Protein AF-A0A2Z6MHS2-F1 (afdb_monomer_lite)

Organism: Trifolium subterraneum (NCBI:txid3900)

InterPro domains:
  IPR026762 Spindle and kinetochore-associated protein 2 [PTHR32017] (7-111)
  IPR042091 Ska2, N-terminal [PF16740] (6-110)

Sequence (114 aa):
MGNEYHEATDGLVKLFRKADHDLDVVHHRLQTEFQQFYPDNANPMKLVSRIKKVQEEISILKGQCHELLAAKQDLIDKAQTVLVENRNLVQRMQSSVGIPFTGEDDDAFTNFNQ

Secondary structure (DSSP, 8-state):
--HHHHHHHHHHHHHHHHHHHHHHHHHHHHHHHHHHHS-TTT-HHHHHHHHHHHHHHHHHHHHHHHHHHHHHHHHHHHHHHHHHHHHHHHHHHHHHTT--------HHHHTT--

Structure (mmCIF, N/CA/C/O backbone):
data_AF-A0A2Z6MHS2-F1
#
_entry.id   AF-A0A2Z6MHS2-F1
#
loop_
_atom_site.group_PDB
_atom_site.id
_atom_site.type_symbol
_atom_site.label_atom_id
_atom_site.label_alt_id
_atom_site.label_comp_id
_atom_site.label_asym_id
_atom_site.label_entity_id
_atom_site.label_seq_id
_atom_site.pdbx_PDB_ins_code
_atom_site.Cartn_x
_atom_site.Cartn_y
_atom_site.Cartn_z
_atom_site.occupancy
_atom_site.B_iso_or_equiv
_atom_site.auth_seq_id
_atom_site.auth_comp_id
_atom_site.auth_asym_id
_atom_site.auth_atom_id
_atom_site.pdbx_PDB_model_num
ATOM 1 N N . MET A 1 1 ? 25.811 -9.321 -68.583 1.00 47.94 1 MET A N 1
ATOM 2 C CA . MET A 1 1 ? 25.109 -8.423 -67.639 1.00 47.94 1 MET A CA 1
ATOM 3 C C . MET A 1 1 ? 24.672 -9.147 -66.352 1.00 47.94 1 MET A C 1
ATOM 5 O O . MET A 1 1 ? 23.601 -8.867 -65.843 1.00 47.94 1 MET A O 1
ATOM 9 N N . GLY A 1 2 ? 25.461 -10.091 -65.814 1.00 56.69 2 GLY A N 1
ATOM 10 C CA . GLY A 1 2 ? 25.121 -10.809 -64.567 1.00 56.69 2 GLY A CA 1
ATOM 11 C C . GLY A 1 2 ? 25.985 -10.428 -63.358 1.00 56.69 2 GLY A C 1
ATOM 12 O O . GLY A 1 2 ? 25.640 -10.774 -62.239 1.00 56.69 2 GLY A O 1
ATOM 13 N N . ASN A 1 3 ? 27.093 -9.712 -63.580 1.00 59.38 3 ASN A N 1
ATOM 14 C CA . ASN A 1 3 ? 28.090 -9.417 -62.546 1.00 59.38 3 ASN A CA 1
ATOM 15 C C . ASN A 1 3 ? 27.772 -8.120 -61.772 1.00 59.38 3 ASN A C 1
ATOM 17 O O . ASN A 1 3 ? 27.904 -8.078 -60.557 1.00 59.38 3 ASN A O 1
ATOM 21 N N . GLU A 1 4 ? 27.268 -7.088 -62.460 1.00 59.38 4 GLU A N 1
ATOM 22 C CA . GLU A 1 4 ? 26.935 -5.777 -61.866 1.00 59.38 4 GLU A CA 1
ATOM 23 C C . GLU A 1 4 ? 25.736 -5.839 -60.905 1.00 59.38 4 GLU A C 1
ATOM 25 O O . GLU A 1 4 ? 25.709 -5.149 -59.888 1.00 59.38 4 GLU A O 1
ATOM 30 N N . TYR A 1 5 ? 24.751 -6.700 -61.190 1.00 61.78 5 TYR A N 1
ATOM 31 C CA . TYR A 1 5 ? 23.608 -6.908 -60.295 1.00 61.78 5 TYR A CA 1
ATOM 32 C C . TYR A 1 5 ? 24.029 -7.545 -58.969 1.00 61.78 5 TYR A C 1
ATOM 34 O O . TYR A 1 5 ? 23.485 -7.177 -57.931 1.00 61.78 5 TYR A O 1
ATOM 42 N N . HIS A 1 6 ? 25.015 -8.449 -58.998 1.00 71.81 6 HIS A N 1
ATOM 43 C CA . HIS A 1 6 ? 25.536 -9.097 -57.797 1.00 71.81 6 HIS A CA 1
ATOM 44 C C . HIS A 1 6 ? 26.320 -8.103 -56.930 1.00 71.81 6 HIS A C 1
ATOM 46 O O . HIS A 1 6 ? 26.120 -8.038 -55.721 1.00 71.81 6 HIS A O 1
ATOM 52 N N . GLU A 1 7 ? 27.125 -7.243 -57.559 1.00 79.75 7 GLU A N 1
ATOM 53 C CA . GLU A 1 7 ? 27.885 -6.189 -56.880 1.00 79.75 7 GLU A CA 1
ATOM 54 C C . GLU A 1 7 ? 26.975 -5.147 -56.204 1.00 79.75 7 GLU A C 1
ATOM 56 O O . GLU A 1 7 ? 27.213 -4.758 -55.058 1.00 79.75 7 GLU A O 1
ATOM 61 N N . ALA A 1 8 ? 25.883 -4.740 -56.863 1.00 79.88 8 ALA A N 1
ATOM 62 C CA . ALA A 1 8 ? 24.894 -3.837 -56.275 1.00 79.88 8 ALA A CA 1
ATOM 63 C C . ALA A 1 8 ? 24.165 -4.470 -55.073 1.00 79.88 8 ALA A C 1
ATOM 65 O O . ALA A 1 8 ? 23.956 -3.807 -54.052 1.00 79.88 8 ALA A O 1
ATOM 66 N N . THR A 1 9 ? 23.812 -5.758 -55.155 1.00 85.12 9 THR A N 1
ATOM 67 C CA . THR A 1 9 ? 23.209 -6.484 -54.027 1.00 85.12 9 THR A CA 1
ATOM 68 C C . THR A 1 9 ? 24.197 -6.710 -52.884 1.00 85.12 9 THR A C 1
ATOM 70 O O . THR A 1 9 ? 23.829 -6.542 -51.722 1.00 85.12 9 THR A O 1
ATOM 73 N N . ASP A 1 10 ? 25.464 -6.995 -53.186 1.00 88.31 10 ASP A N 1
ATOM 74 C CA . ASP A 1 10 ? 26.525 -7.154 -52.188 1.00 88.31 10 ASP A CA 1
ATOM 75 C C . ASP A 1 10 ? 26.821 -5.823 -51.478 1.00 88.31 10 ASP A C 1
ATOM 77 O O . ASP A 1 10 ? 27.007 -5.781 -50.256 1.00 88.31 10 ASP A O 1
ATOM 81 N N . GLY A 1 11 ? 26.777 -4.710 -52.217 1.00 92.06 11 GLY A N 1
ATOM 82 C CA . GLY A 1 11 ? 26.848 -3.357 -51.672 1.00 92.06 11 GLY A CA 1
ATOM 83 C C . GLY A 1 11 ? 25.704 -3.049 -50.703 1.00 92.06 11 GLY A C 1
ATOM 84 O O . GLY A 1 11 ? 25.945 -2.515 -49.617 1.00 92.06 11 GLY A O 1
ATOM 85 N N . LEU A 1 12 ? 24.473 -3.444 -51.044 1.00 93.38 12 LEU A N 1
ATOM 86 C CA . LEU A 1 12 ? 23.304 -3.273 -50.180 1.00 93.38 12 LEU A CA 1
ATOM 87 C C . LEU A 1 12 ? 23.408 -4.111 -48.895 1.00 93.38 12 LEU A C 1
ATOM 89 O O . LEU A 1 12 ? 23.162 -3.601 -47.803 1.00 93.38 12 LEU A O 1
ATOM 93 N N . VAL A 1 13 ? 23.838 -5.372 -48.999 1.00 94.06 13 VAL A N 1
ATOM 94 C CA . VAL A 1 13 ? 24.070 -6.246 -47.835 1.00 94.06 13 VAL A CA 1
ATOM 95 C C . VAL A 1 13 ? 25.150 -5.665 -46.922 1.00 94.06 13 VAL A C 1
ATOM 97 O O . VAL A 1 13 ? 24.995 -5.656 -45.700 1.00 94.06 13 VAL A O 1
ATOM 100 N N . LYS A 1 14 ? 26.236 -5.136 -47.495 1.00 94.50 14 LYS A N 1
ATOM 101 C CA . LYS A 1 14 ? 27.296 -4.466 -46.731 1.00 94.50 14 LYS A CA 1
ATOM 102 C C . LYS A 1 14 ? 26.780 -3.217 -46.018 1.00 94.50 14 LYS A C 1
ATOM 104 O O . LYS A 1 14 ? 27.155 -2.985 -44.870 1.00 94.50 14 LYS A O 1
ATOM 109 N N . LEU A 1 15 ? 25.919 -2.436 -46.670 1.00 96.31 15 LEU A N 1
ATOM 110 C CA . LEU A 1 15 ? 25.309 -1.251 -46.074 1.00 96.31 15 LEU A CA 1
ATOM 111 C C . LEU A 1 15 ? 24.400 -1.618 -44.899 1.00 96.31 15 LEU A C 1
ATOM 113 O O . LEU A 1 15 ? 24.526 -1.006 -43.843 1.00 96.31 15 LEU A O 1
ATOM 117 N N . PHE A 1 16 ? 23.556 -2.644 -45.036 1.00 97.25 16 PHE A N 1
ATOM 118 C CA . PHE A 1 16 ? 22.719 -3.111 -43.929 1.00 97.25 16 PHE A CA 1
ATOM 119 C C . PHE A 1 16 ? 23.541 -3.656 -42.766 1.00 97.25 16 PHE A C 1
ATOM 121 O O . PHE A 1 16 ? 23.272 -3.287 -41.632 1.00 97.25 16 PHE A O 1
ATOM 128 N N . ARG A 1 17 ? 24.590 -4.448 -43.026 1.00 97.12 17 ARG A N 1
ATOM 129 C CA . ARG A 1 17 ? 25.500 -4.911 -41.962 1.00 97.12 17 ARG A CA 1
ATOM 130 C C . ARG A 1 17 ? 26.176 -3.757 -41.235 1.00 97.12 17 ARG A C 1
ATOM 132 O O . ARG A 1 17 ? 26.352 -3.815 -40.025 1.00 97.12 17 ARG A O 1
ATOM 139 N N . LYS A 1 18 ? 26.570 -2.716 -41.971 1.00 97.38 18 LYS A N 1
ATOM 140 C CA . LYS A 1 18 ? 27.146 -1.520 -41.364 1.00 97.38 18 LYS A CA 1
ATOM 141 C C . LYS A 1 18 ? 26.108 -0.788 -40.514 1.00 97.38 18 LYS A C 1
ATOM 143 O O . LYS A 1 18 ? 26.413 -0.448 -39.384 1.00 97.38 18 LYS A O 1
ATOM 148 N N . ALA A 1 19 ? 24.902 -0.575 -41.036 1.00 97.94 19 ALA A N 1
ATOM 149 C CA . ALA A 1 19 ? 23.831 0.092 -40.301 1.00 97.94 19 ALA A CA 1
ATOM 150 C C . ALA A 1 19 ? 23.443 -0.676 -39.027 1.00 97.94 19 ALA A C 1
ATOM 152 O O . ALA A 1 19 ? 23.249 -0.059 -37.988 1.00 97.94 19 ALA A O 1
ATOM 153 N N . ASP A 1 20 ? 23.384 -2.004 -39.099 1.00 97.38 20 ASP A N 1
ATOM 154 C CA . ASP A 1 20 ? 23.127 -2.889 -37.961 1.00 97.38 20 ASP A CA 1
ATOM 155 C C . ASP A 1 20 ? 24.221 -2.751 -36.894 1.00 97.38 20 ASP A C 1
ATOM 157 O O . ASP A 1 20 ? 23.940 -2.478 -35.731 1.00 97.38 20 ASP A O 1
ATOM 161 N N . HIS A 1 21 ? 25.488 -2.790 -37.314 1.00 98.00 21 HIS A N 1
ATOM 162 C CA . HIS A 1 21 ? 26.613 -2.552 -36.415 1.00 98.00 21 HIS A CA 1
ATOM 163 C C . HIS A 1 21 ? 26.597 -1.143 -35.798 1.00 98.00 21 HIS A C 1
ATOM 165 O O . HIS A 1 21 ? 26.828 -0.988 -34.600 1.00 98.00 21 HIS A O 1
ATOM 171 N N . ASP A 1 22 ? 26.311 -0.114 -36.598 1.00 98.12 22 ASP A N 1
ATOM 172 C CA . ASP A 1 22 ? 26.217 1.269 -36.129 1.00 98.12 22 ASP A CA 1
ATOM 173 C C . ASP A 1 22 ? 25.083 1.406 -35.086 1.00 98.12 22 ASP A C 1
ATOM 175 O O . ASP A 1 22 ? 25.264 2.073 -34.063 1.00 98.12 22 ASP A O 1
ATOM 179 N N . LEU A 1 23 ? 23.941 0.734 -35.289 1.00 98.25 23 LEU A N 1
ATOM 180 C CA . LEU A 1 23 ? 22.834 0.683 -34.327 1.00 98.25 23 LEU A CA 1
ATOM 181 C C . LEU A 1 23 ? 23.217 -0.046 -33.034 1.00 98.25 23 LEU A C 1
ATOM 183 O O . LEU A 1 23 ? 22.912 0.460 -31.952 1.00 98.25 23 LEU A O 1
ATOM 187 N N . ASP A 1 24 ? 23.921 -1.174 -33.122 1.00 98.00 24 ASP A N 1
ATOM 188 C CA . ASP A 1 24 ? 24.420 -1.910 -31.955 1.00 98.00 24 ASP A CA 1
ATOM 189 C C . ASP A 1 24 ? 25.369 -1.054 -31.109 1.00 98.00 24 ASP A C 1
ATOM 191 O O . ASP A 1 24 ? 25.253 -1.004 -29.879 1.00 98.00 24 ASP A O 1
ATOM 195 N N . VAL A 1 25 ? 26.279 -0.321 -31.757 1.00 98.00 25 VAL A N 1
ATOM 196 C CA . VAL A 1 25 ? 27.201 0.603 -31.080 1.00 98.00 25 VAL A CA 1
ATOM 197 C C . VAL A 1 25 ? 26.430 1.714 -30.367 1.00 98.00 25 VAL A C 1
ATOM 199 O O . VAL A 1 25 ? 26.718 2.014 -29.204 1.00 98.00 25 VAL A O 1
ATOM 202 N N . VAL A 1 26 ? 25.433 2.310 -31.029 1.00 98.12 26 VAL A N 1
ATOM 203 C CA . VAL A 1 26 ? 24.569 3.334 -30.420 1.00 98.12 26 VAL A CA 1
ATOM 204 C C . VAL A 1 26 ? 23.816 2.762 -29.221 1.00 98.12 26 VAL A C 1
ATOM 206 O O . VAL A 1 26 ? 23.831 3.372 -28.151 1.00 98.12 26 VAL A O 1
ATOM 209 N N . HIS A 1 27 ? 23.214 1.580 -29.357 1.00 96.88 27 HIS A N 1
ATOM 210 C CA . HIS A 1 27 ? 22.495 0.913 -28.276 1.00 96.88 27 HIS A CA 1
ATOM 211 C C . HIS A 1 27 ? 23.403 0.662 -27.064 1.00 96.88 27 HIS A C 1
ATOM 213 O O . HIS A 1 27 ? 23.048 1.008 -25.936 1.00 96.88 27 HIS A O 1
ATOM 219 N N . HIS A 1 28 ? 24.604 0.120 -27.282 1.00 97.00 28 HIS A N 1
ATOM 220 C CA . HIS A 1 28 ? 25.530 -0.192 -26.195 1.00 97.00 28 HIS A CA 1
ATOM 221 C C . HIS A 1 28 ? 26.015 1.063 -25.460 1.00 97.00 28 HIS A C 1
ATOM 223 O O . HIS A 1 28 ? 26.129 1.079 -24.229 1.00 97.00 28 HIS A O 1
ATOM 229 N N . ARG A 1 29 ? 26.253 2.145 -26.206 1.00 96.88 29 ARG A N 1
ATOM 230 C CA . ARG A 1 29 ? 26.666 3.428 -25.641 1.00 96.88 29 ARG A CA 1
ATOM 231 C C . ARG A 1 29 ? 25.551 4.071 -24.818 1.00 96.88 29 ARG A C 1
ATOM 233 O O . ARG A 1 29 ? 25.801 4.451 -23.678 1.00 96.88 29 ARG A O 1
ATOM 240 N N . LEU A 1 30 ? 24.324 4.101 -25.343 1.00 95.50 30 LEU A N 1
ATOM 241 C CA . LEU A 1 30 ? 23.151 4.585 -24.609 1.00 95.50 30 LEU A CA 1
ATOM 242 C C . LEU A 1 30 ? 22.915 3.780 -23.330 1.00 95.50 30 LEU A C 1
ATOM 244 O O . LEU A 1 30 ? 22.647 4.361 -22.283 1.00 95.50 30 LEU A O 1
ATOM 248 N N . GLN A 1 31 ? 23.060 2.455 -23.388 1.00 90.88 31 GLN A N 1
ATOM 249 C CA . GLN A 1 31 ? 22.906 1.593 -22.219 1.00 90.88 31 GLN A CA 1
ATOM 250 C C . GLN A 1 31 ? 23.969 1.878 -21.147 1.00 90.88 31 GLN A C 1
ATOM 252 O O . GLN A 1 31 ? 23.655 1.907 -19.956 1.00 90.88 31 GLN A O 1
ATOM 257 N N . THR A 1 32 ? 25.214 2.115 -21.566 1.00 91.88 32 THR A N 1
ATOM 258 C CA . THR A 1 32 ? 26.322 2.455 -20.662 1.00 91.88 32 THR A CA 1
ATOM 259 C C . THR A 1 32 ? 26.089 3.810 -19.996 1.00 91.88 32 THR A C 1
ATOM 261 O O . THR A 1 32 ? 26.171 3.918 -18.773 1.00 91.88 32 THR A O 1
ATOM 264 N N . GLU A 1 33 ? 25.735 4.831 -20.781 1.00 92.44 33 GLU A N 1
ATOM 265 C CA . GLU A 1 33 ? 25.404 6.165 -20.270 1.00 92.44 33 GLU A CA 1
ATOM 266 C C . GLU A 1 33 ? 24.205 6.089 -19.312 1.00 92.44 33 GLU A C 1
ATOM 268 O O . GLU A 1 33 ? 24.261 6.620 -18.204 1.00 92.44 33 GLU A O 1
ATOM 273 N N . PHE A 1 34 ? 23.157 5.343 -19.669 1.00 90.00 34 PHE A N 1
ATOM 274 C CA . PHE A 1 34 ? 21.989 5.148 -18.812 1.00 90.00 34 PHE A CA 1
ATOM 275 C C . PHE A 1 34 ? 22.357 4.535 -17.454 1.00 90.00 34 PHE A C 1
ATOM 277 O O . PHE A 1 34 ? 21.911 5.034 -16.423 1.00 90.00 34 PHE A O 1
ATOM 284 N N . GLN A 1 35 ? 23.189 3.492 -17.423 1.00 86.69 35 GLN A N 1
ATOM 285 C CA . GLN A 1 35 ? 23.638 2.872 -16.170 1.00 86.69 35 GLN A CA 1
ATOM 286 C C . GLN A 1 35 ? 24.552 3.786 -15.345 1.00 86.69 35 GLN A C 1
ATOM 288 O O . GLN A 1 35 ? 24.512 3.742 -14.116 1.00 86.69 35 GLN A O 1
ATOM 293 N N . GLN A 1 36 ? 25.357 4.625 -16.000 1.00 88.25 36 GLN A N 1
ATOM 294 C CA . GLN A 1 36 ? 26.222 5.594 -15.330 1.00 88.25 36 GLN A CA 1
ATOM 295 C C . GLN A 1 36 ? 25.416 6.723 -14.673 1.00 88.25 36 GLN 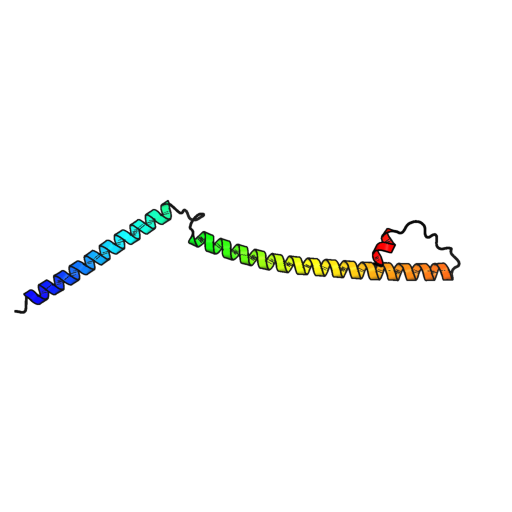A C 1
ATOM 297 O O . GLN A 1 36 ? 25.703 7.104 -13.538 1.00 88.25 36 GLN A O 1
ATOM 302 N N . PHE A 1 37 ? 24.411 7.258 -15.373 1.00 88.75 37 PHE A N 1
ATOM 303 C CA . PHE A 1 37 ? 23.555 8.332 -14.862 1.00 88.75 37 PHE A CA 1
ATOM 304 C C . PHE A 1 37 ? 22.528 7.836 -13.845 1.00 88.75 37 PHE A C 1
ATOM 306 O O . PHE A 1 37 ? 22.222 8.542 -12.883 1.00 88.75 37 PHE A O 1
ATOM 313 N N . TYR A 1 38 ? 22.000 6.629 -14.044 1.00 90.06 38 TYR A N 1
ATOM 314 C CA . TYR A 1 38 ? 20.977 6.042 -13.194 1.00 90.06 38 TYR A CA 1
ATOM 315 C C . TYR A 1 38 ? 21.503 4.773 -12.521 1.00 90.06 38 TYR A C 1
ATOM 317 O O . TYR A 1 38 ? 21.266 3.665 -13.017 1.00 90.06 38 TYR A O 1
ATOM 325 N N . PRO A 1 39 ? 22.170 4.905 -11.359 1.00 85.50 39 PRO A N 1
ATOM 326 C CA . PRO A 1 39 ? 22.498 3.749 -10.541 1.00 85.50 39 PRO A CA 1
ATOM 327 C C . PRO A 1 39 ? 21.226 2.994 -10.144 1.00 85.50 39 PRO A C 1
ATOM 329 O O . PRO A 1 39 ? 20.111 3.515 -10.183 1.00 85.50 39 PRO A O 1
ATOM 332 N N . ASP A 1 40 ? 21.385 1.745 -9.725 1.00 80.38 40 ASP A N 1
ATOM 333 C CA . ASP A 1 40 ? 20.275 0.812 -9.511 1.00 80.38 40 ASP A CA 1
ATOM 334 C C . ASP A 1 40 ? 19.157 1.317 -8.582 1.00 80.38 40 ASP A C 1
ATOM 336 O O . ASP A 1 40 ? 17.983 0.998 -8.781 1.00 80.38 40 ASP A O 1
ATOM 340 N N . ASN A 1 41 ? 19.502 2.129 -7.584 1.00 82.19 41 ASN A N 1
ATOM 341 C CA . ASN A 1 41 ? 18.559 2.744 -6.650 1.00 82.19 41 ASN A CA 1
ATOM 342 C C . ASN A 1 41 ? 17.800 3.954 -7.232 1.00 82.19 41 ASN A C 1
ATOM 344 O O . ASN A 1 41 ? 16.750 4.307 -6.689 1.00 82.19 41 ASN A O 1
ATOM 348 N N . ALA A 1 42 ? 18.310 4.556 -8.309 1.00 87.38 42 ALA A N 1
ATOM 349 C CA . ALA A 1 42 ? 17.765 5.718 -9.010 1.00 87.38 42 ALA A CA 1
ATOM 350 C C . ALA A 1 42 ? 17.265 5.392 -10.432 1.00 87.38 42 ALA A C 1
ATOM 352 O O . ALA A 1 42 ? 16.766 6.277 -11.124 1.00 87.38 42 ALA A O 1
ATOM 353 N N . ASN A 1 43 ? 17.364 4.132 -10.868 1.00 91.44 43 ASN A N 1
ATOM 354 C CA . ASN A 1 43 ? 16.836 3.669 -12.147 1.00 91.44 43 ASN A CA 1
ATOM 355 C C . ASN A 1 43 ? 15.318 3.932 -12.234 1.00 91.44 43 ASN A C 1
ATOM 357 O O . ASN A 1 43 ? 14.561 3.339 -11.456 1.00 91.44 43 ASN A O 1
ATOM 361 N N . PRO A 1 44 ? 14.846 4.754 -13.194 1.00 91.94 44 PRO A N 1
ATOM 362 C CA . PRO A 1 44 ? 13.436 5.127 -13.302 1.00 91.94 44 PRO A CA 1
ATOM 363 C C . PRO A 1 44 ? 12.480 3.932 -13.399 1.00 91.94 44 PRO A C 1
ATOM 365 O O . PRO A 1 44 ? 11.428 3.932 -12.764 1.00 91.94 44 PRO A O 1
ATOM 368 N N . MET A 1 45 ? 12.859 2.870 -14.116 1.00 90.38 45 MET A N 1
ATOM 369 C CA . MET A 1 45 ? 12.028 1.669 -14.255 1.00 90.38 45 MET A CA 1
ATOM 370 C C . MET A 1 45 ? 11.896 0.917 -12.925 1.00 90.38 45 MET A C 1
ATOM 372 O O . MET A 1 45 ? 10.801 0.481 -12.561 1.00 90.38 45 MET A O 1
ATOM 376 N N . LYS A 1 46 ? 12.994 0.813 -12.162 1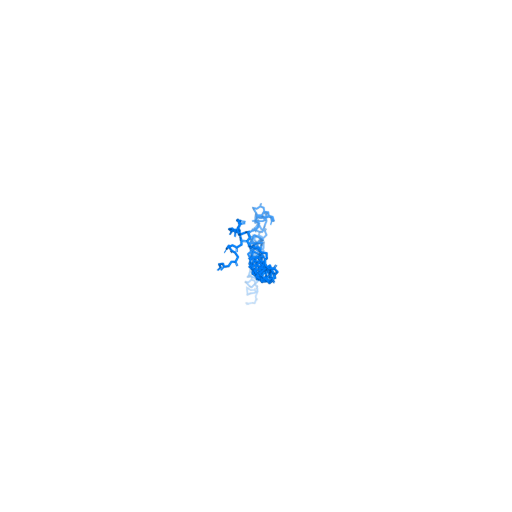.00 92.19 46 LYS A N 1
ATOM 377 C CA . LYS A 1 46 ? 12.986 0.218 -10.813 1.00 92.19 46 LYS A CA 1
ATOM 378 C C . LYS A 1 46 ? 12.249 1.104 -9.805 1.00 92.19 46 LYS A C 1
ATOM 380 O O . LYS A 1 46 ? 11.601 0.595 -8.896 1.00 92.19 46 LYS A O 1
ATOM 385 N N . LEU A 1 47 ? 12.323 2.426 -9.949 1.00 94.94 47 LEU A N 1
ATOM 386 C CA . LEU A 1 47 ? 11.568 3.355 -9.109 1.00 94.94 47 LEU A CA 1
ATOM 387 C C . LEU A 1 47 ? 10.065 3.204 -9.334 1.00 94.94 47 LEU A C 1
ATOM 389 O O . LEU A 1 47 ? 9.325 3.079 -8.364 1.00 94.94 47 LEU A O 1
ATOM 393 N N . VAL A 1 48 ? 9.616 3.130 -10.588 1.00 96.06 48 VAL A N 1
ATOM 394 C CA . VAL A 1 48 ? 8.198 2.914 -10.909 1.00 96.06 48 VAL A CA 1
ATOM 395 C C . VAL A 1 48 ? 7.690 1.597 -10.321 1.00 96.06 48 VAL A C 1
ATOM 397 O O . VAL A 1 48 ? 6.608 1.578 -9.736 1.00 96.06 48 VAL A O 1
ATOM 400 N N . SER A 1 49 ? 8.454 0.503 -10.421 1.00 95.62 49 SER A N 1
ATOM 401 C CA . SER A 1 49 ? 8.033 -0.779 -9.838 1.00 95.62 49 SER A CA 1
ATOM 402 C C . SER A 1 49 ? 7.949 -0.724 -8.310 1.00 95.62 49 SER A C 1
ATOM 404 O O . SER A 1 49 ? 6.968 -1.192 -7.735 1.00 95.62 49 SER A O 1
ATOM 406 N N . ARG A 1 50 ? 8.921 -0.083 -7.648 1.00 96.31 50 ARG A N 1
ATOM 407 C CA . ARG A 1 50 ? 8.899 0.142 -6.193 1.00 96.31 50 ARG A CA 1
ATOM 408 C C . ARG A 1 50 ? 7.721 1.013 -5.762 1.00 96.31 50 ARG A C 1
ATOM 410 O O . ARG A 1 50 ? 7.065 0.677 -4.785 1.00 96.31 50 ARG A O 1
ATOM 417 N N . ILE A 1 51 ? 7.428 2.090 -6.492 1.00 97.25 51 ILE A N 1
ATOM 418 C CA . ILE A 1 51 ? 6.286 2.972 -6.211 1.00 97.25 51 ILE A CA 1
ATOM 419 C C . ILE A 1 51 ? 4.974 2.196 -6.322 1.00 97.25 51 ILE A C 1
ATOM 421 O O . ILE A 1 51 ? 4.150 2.282 -5.418 1.00 97.25 51 ILE A O 1
ATOM 425 N N . LYS A 1 52 ? 4.792 1.402 -7.384 1.00 97.94 52 LYS A N 1
ATOM 426 C CA . LYS A 1 52 ? 3.593 0.566 -7.553 1.00 97.94 52 LYS A CA 1
ATOM 427 C C . LYS A 1 52 ? 3.425 -0.428 -6.405 1.00 97.94 52 LYS A C 1
ATOM 429 O O . LYS A 1 52 ? 2.336 -0.531 -5.853 1.00 97.94 52 LYS A O 1
ATOM 434 N N . LYS A 1 53 ? 4.511 -1.095 -6.007 1.00 98.06 53 LYS A N 1
ATOM 435 C CA . LYS A 1 53 ? 4.506 -2.013 -4.864 1.00 98.06 53 LYS A CA 1
ATOM 436 C C . LYS A 1 53 ? 4.098 -1.304 -3.568 1.00 98.06 53 LYS A C 1
ATOM 438 O O . LYS A 1 53 ? 3.216 -1.778 -2.867 1.00 98.06 53 LYS A O 1
ATOM 443 N N . VAL A 1 54 ? 4.678 -0.138 -3.283 1.00 98.44 54 VAL A N 1
ATOM 444 C CA . VAL A 1 54 ? 4.321 0.656 -2.095 1.00 98.44 54 VAL A CA 1
ATOM 445 C C . VAL A 1 54 ? 2.857 1.110 -2.137 1.00 98.44 54 VAL A C 1
ATOM 447 O O . VAL A 1 54 ? 2.186 1.090 -1.112 1.00 98.44 54 VAL A O 1
ATOM 450 N N . GLN A 1 55 ? 2.329 1.497 -3.301 1.00 98.56 55 GLN A N 1
ATOM 451 C CA . GLN A 1 55 ? 0.914 1.868 -3.451 1.00 98.56 55 GLN A CA 1
ATOM 452 C C . GLN A 1 55 ? -0.033 0.699 -3.147 1.00 98.56 55 GLN A C 1
ATOM 454 O O . GLN A 1 55 ? -1.059 0.890 -2.488 1.00 98.56 55 GLN A O 1
ATOM 459 N N . GLU A 1 56 ? 0.311 -0.502 -3.605 1.00 98.50 56 GLU A N 1
ATOM 460 C CA . GLU A 1 56 ? -0.430 -1.727 -3.305 1.00 98.50 56 GLU A CA 1
ATOM 461 C C . GLU A 1 56 ? -0.381 -2.049 -1.806 1.00 98.50 56 GLU A C 1
ATOM 463 O O . GLU A 1 56 ? -1.426 -2.191 -1.170 1.00 98.50 56 GLU A O 1
ATOM 468 N N . GLU A 1 57 ? 0.814 -2.057 -1.213 1.00 98.56 57 GLU A N 1
ATOM 469 C CA . GLU A 1 57 ? 1.014 -2.317 0.218 1.00 98.56 57 GLU A CA 1
ATOM 470 C C . GLU A 1 57 ? 0.273 -1.302 1.103 1.00 98.56 57 GLU A C 1
ATOM 472 O O . GLU A 1 57 ? -0.379 -1.694 2.070 1.00 98.56 57 GLU A O 1
ATOM 477 N N . ILE A 1 58 ? 0.294 -0.008 0.757 1.00 98.62 58 ILE A N 1
ATOM 478 C CA . ILE A 1 58 ? -0.469 1.033 1.468 1.00 98.62 58 ILE A CA 1
ATOM 479 C C . ILE A 1 58 ? -1.975 0.776 1.373 1.00 98.62 58 ILE A C 1
ATOM 481 O O . ILE A 1 58 ? -2.697 0.983 2.349 1.00 98.62 58 ILE A O 1
ATOM 485 N N . SER A 1 59 ? -2.464 0.329 0.216 1.00 98.38 59 SER A N 1
ATOM 486 C CA . SER A 1 59 ? -3.889 0.043 0.021 1.00 98.38 59 SER A CA 1
ATOM 487 C C . SER A 1 59 ? -4.343 -1.141 0.878 1.00 98.38 59 SER A C 1
ATOM 489 O O . SER A 1 59 ? -5.390 -1.062 1.523 1.00 98.38 59 SER A O 1
ATOM 491 N N . ILE A 1 60 ? -3.523 -2.193 0.952 1.00 98.44 60 ILE A N 1
ATOM 492 C CA . ILE A 1 60 ? -3.751 -3.355 1.823 1.00 98.44 60 ILE A CA 1
ATOM 493 C C . ILE A 1 60 ? -3.726 -2.931 3.295 1.00 98.44 60 ILE A C 1
ATOM 495 O O . ILE A 1 60 ? -4.674 -3.210 4.030 1.00 98.44 60 ILE A O 1
ATOM 499 N N . LEU A 1 61 ? -2.685 -2.206 3.715 1.00 98.62 61 LEU A N 1
ATOM 500 C CA . LEU A 1 61 ? -2.535 -1.743 5.095 1.00 98.62 61 LEU A CA 1
ATOM 501 C C . LEU A 1 61 ? -3.713 -0.861 5.520 1.00 98.62 61 LEU A C 1
ATOM 503 O O . LEU A 1 61 ? -4.240 -1.011 6.620 1.00 98.62 61 LEU A O 1
ATOM 507 N N . LYS A 1 62 ? -4.179 0.026 4.631 1.00 98.62 62 LYS A N 1
ATOM 508 C CA . LYS A 1 62 ? -5.375 0.835 4.873 1.00 98.62 62 LYS A CA 1
ATOM 509 C C . LYS A 1 62 ? -6.591 -0.053 5.133 1.00 98.62 62 LYS A C 1
ATOM 511 O O . LYS A 1 62 ? -7.317 0.225 6.084 1.00 98.62 62 LYS A O 1
ATOM 516 N N . GLY A 1 63 ? -6.808 -1.093 4.327 1.00 98.44 63 GLY A N 1
ATOM 517 C CA . GLY A 1 63 ? -7.891 -2.061 4.536 1.00 98.44 63 GLY A CA 1
ATOM 518 C C . GLY A 1 63 ? -7.815 -2.717 5.916 1.00 98.44 63 GLY A C 1
ATOM 519 O O . GLY A 1 63 ? -8.764 -2.630 6.691 1.00 98.44 63 GLY A O 1
ATOM 520 N N . GLN A 1 64 ? -6.641 -3.240 6.274 1.00 98.56 64 GLN A N 1
ATOM 521 C CA . GLN A 1 64 ? -6.398 -3.864 7.580 1.00 98.56 64 GLN A CA 1
ATOM 522 C C . GLN A 1 64 ? -6.643 -2.902 8.752 1.00 98.56 64 GLN A C 1
ATOM 524 O O . GLN A 1 64 ? -7.223 -3.288 9.765 1.00 98.56 64 GLN A O 1
ATOM 529 N N . CYS A 1 65 ? -6.253 -1.629 8.627 1.00 98.69 65 CYS A N 1
ATOM 530 C CA . CYS A 1 65 ? -6.550 -0.624 9.647 1.00 98.69 65 CYS A CA 1
ATOM 531 C C . CYS A 1 65 ? -8.057 -0.371 9.805 1.00 98.69 65 CYS A C 1
ATOM 533 O O . CYS A 1 65 ? -8.507 -0.175 10.931 1.00 98.69 65 CYS A O 1
ATOM 535 N N . HIS A 1 66 ? -8.840 -0.378 8.720 1.00 98.56 66 HIS A N 1
ATOM 536 C CA . HIS A 1 66 ? -10.298 -0.209 8.811 1.00 98.56 66 HIS A CA 1
ATOM 537 C C . HIS A 1 66 ? -10.955 -1.408 9.498 1.00 98.56 66 HIS A C 1
ATOM 539 O O . HIS A 1 66 ? -11.797 -1.214 10.370 1.00 98.56 66 HIS A O 1
ATOM 545 N N . GLU A 1 67 ? -10.535 -2.628 9.161 1.00 98.56 67 GLU A N 1
ATOM 546 C CA . GLU A 1 67 ? -11.016 -3.850 9.819 1.00 98.56 67 GLU A CA 1
ATOM 547 C C . GLU A 1 67 ? -10.691 -3.849 11.316 1.00 98.56 67 GLU A C 1
ATOM 549 O O . GLU A 1 67 ? -11.554 -4.134 12.145 1.00 98.56 67 GLU A O 1
ATOM 554 N N . LEU A 1 68 ? -9.467 -3.457 11.681 1.00 98.62 68 LEU A N 1
ATOM 555 C CA . LEU A 1 68 ? -9.057 -3.356 13.079 1.00 98.62 68 LEU A CA 1
ATOM 556 C C . LEU A 1 68 ? -9.864 -2.298 13.844 1.00 98.62 68 LEU A C 1
ATOM 558 O O . LEU A 1 68 ? -10.240 -2.523 14.994 1.00 98.62 68 LEU A O 1
ATOM 562 N N . LEU A 1 69 ? -10.135 -1.147 13.222 1.00 98.56 69 LEU A N 1
ATOM 563 C CA . LEU A 1 69 ? -10.967 -0.102 13.820 1.00 98.56 69 LEU A CA 1
ATOM 564 C C . LEU A 1 69 ? -12.407 -0.576 14.026 1.00 98.56 69 LEU A C 1
ATOM 566 O O . LEU A 1 69 ? -12.960 -0.332 15.096 1.00 98.56 69 LEU A O 1
ATOM 570 N N . ALA A 1 70 ? -12.982 -1.290 13.056 1.00 98.50 70 ALA A N 1
ATOM 571 C CA . ALA A 1 70 ? -14.309 -1.884 13.189 1.00 98.50 70 ALA A CA 1
ATOM 572 C C . ALA A 1 70 ? -14.348 -2.904 14.338 1.00 98.50 70 ALA A C 1
ATOM 574 O O . ALA A 1 70 ? -15.172 -2.787 15.237 1.00 98.50 70 ALA A O 1
ATOM 575 N N . ALA A 1 71 ? -13.384 -3.829 14.389 1.00 98.44 71 ALA A N 1
ATOM 576 C CA . ALA A 1 71 ? -13.296 -4.819 15.463 1.00 98.44 71 ALA A CA 1
ATOM 577 C C . ALA A 1 71 ? -13.103 -4.180 16.851 1.00 98.44 71 ALA A C 1
ATOM 579 O O . ALA A 1 71 ? -13.644 -4.667 17.846 1.00 98.44 71 ALA A O 1
ATOM 580 N N . LYS A 1 72 ? -12.343 -3.079 16.935 1.00 98.25 72 LYS A N 1
ATOM 581 C CA . LYS A 1 72 ? -12.197 -2.298 18.169 1.00 98.25 72 LYS A CA 1
ATOM 582 C C . LYS A 1 72 ? -13.531 -1.680 18.589 1.00 98.25 72 LYS A C 1
ATOM 584 O O . LYS A 1 72 ? -13.851 -1.745 19.773 1.00 98.25 72 LYS A O 1
ATOM 589 N N . GLN A 1 73 ? -14.273 -1.080 17.659 1.00 97.81 73 GLN A N 1
ATOM 590 C CA . GLN A 1 73 ? -15.562 -0.462 17.970 1.00 97.81 73 GLN A CA 1
ATOM 591 C C . GLN A 1 73 ? -16.575 -1.514 18.434 1.00 97.81 73 GLN A C 1
ATOM 593 O O . GLN A 1 73 ? -17.136 -1.362 19.511 1.00 97.81 73 GLN A O 1
ATOM 598 N N . ASP A 1 74 ? -16.679 -2.644 17.732 1.00 97.94 74 ASP A N 1
ATOM 599 C CA . ASP A 1 74 ? -17.540 -3.763 18.133 1.00 97.94 74 ASP A CA 1
ATOM 600 C C . ASP A 1 74 ? -17.233 -4.264 19.554 1.00 97.94 74 ASP A C 1
ATOM 602 O O . ASP A 1 74 ? -18.129 -4.668 20.298 1.00 97.94 74 ASP A O 1
ATOM 606 N N . LEU A 1 75 ? -15.952 -4.293 19.939 1.00 98.12 75 LEU A N 1
ATOM 607 C CA . LEU A 1 75 ? -15.542 -4.689 21.285 1.00 98.12 75 LEU A CA 1
ATOM 608 C C . LEU A 1 75 ? -15.948 -3.647 22.333 1.00 98.12 75 LEU A C 1
ATOM 610 O O . LEU A 1 75 ? -16.389 -4.031 23.416 1.00 98.12 75 LEU A O 1
ATOM 614 N N . ILE A 1 76 ? -15.800 -2.357 22.019 1.00 95.75 76 ILE A N 1
ATOM 615 C CA . ILE A 1 76 ? -16.242 -1.258 22.886 1.00 95.75 76 ILE A CA 1
ATOM 616 C C . ILE A 1 76 ? -17.752 -1.357 23.108 1.00 95.75 76 ILE A C 1
ATOM 618 O O . ILE A 1 76 ? -18.179 -1.396 24.260 1.00 95.75 76 ILE A O 1
ATOM 622 N N . ASP A 1 77 ? -18.534 -1.506 22.041 1.00 95.62 77 ASP A N 1
ATOM 623 C CA . ASP A 1 77 ? -19.997 -1.567 22.103 1.00 95.62 77 ASP A CA 1
ATOM 624 C C . ASP A 1 77 ? -20.471 -2.773 22.935 1.00 95.62 77 ASP A C 1
ATOM 626 O O . ASP A 1 77 ? -21.357 -2.668 23.791 1.00 95.62 77 ASP A O 1
ATOM 630 N N . LYS A 1 78 ? -19.824 -3.935 22.756 1.00 96.62 78 LYS A N 1
ATOM 631 C CA . LYS A 1 78 ? -20.089 -5.132 23.573 1.00 96.62 78 LYS A CA 1
ATOM 632 C C . LYS A 1 78 ? -19.745 -4.909 25.042 1.00 96.62 78 LYS A C 1
ATOM 634 O O . LYS A 1 78 ? -20.523 -5.296 25.912 1.00 96.62 78 LYS A O 1
ATOM 639 N N . ALA A 1 79 ? -18.596 -4.302 25.334 1.00 95.12 79 ALA A N 1
ATOM 640 C CA . ALA A 1 79 ? -18.186 -4.020 26.705 1.00 95.12 79 ALA A CA 1
ATOM 6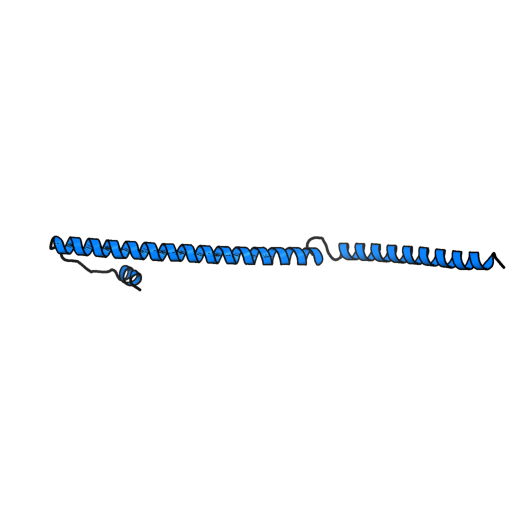41 C C . ALA A 1 79 ? -19.139 -3.026 27.385 1.00 95.12 79 ALA A C 1
ATOM 643 O O . ALA A 1 79 ? -19.536 -3.255 28.527 1.00 95.12 79 ALA A O 1
ATOM 644 N N . GLN A 1 80 ? -19.556 -1.973 26.677 1.00 93.69 80 GLN A N 1
ATOM 645 C CA . GLN A 1 80 ? -20.547 -1.008 27.154 1.00 93.69 80 GLN A CA 1
ATOM 646 C C . GLN A 1 80 ? -21.875 -1.694 27.475 1.00 93.69 80 GLN A C 1
ATOM 648 O O . GLN A 1 80 ? -22.373 -1.553 28.590 1.00 93.69 80 GLN A O 1
ATOM 653 N N . THR A 1 81 ? -22.389 -2.514 26.553 1.00 93.31 81 THR A N 1
ATOM 654 C CA . THR A 1 81 ? -23.631 -3.279 26.753 1.00 93.31 81 THR A CA 1
ATOM 655 C C . THR A 1 81 ? -23.561 -4.122 28.029 1.00 93.31 81 THR A C 1
ATOM 657 O O . THR A 1 81 ? -24.418 -4.004 28.903 1.00 93.31 81 THR A O 1
ATOM 660 N N . VAL A 1 82 ? -22.492 -4.911 28.193 1.00 95.12 82 VAL A N 1
ATOM 661 C CA . VAL A 1 82 ? -22.301 -5.776 29.370 1.00 95.12 82 VAL A CA 1
ATOM 662 C C . VAL A 1 82 ? -22.196 -4.963 30.665 1.00 95.12 82 VAL A C 1
ATOM 664 O O . VAL A 1 82 ? -22.770 -5.347 31.685 1.00 95.12 82 VAL A O 1
ATOM 667 N N . LEU A 1 83 ? -21.477 -3.838 30.658 1.00 92.56 83 LEU A N 1
ATOM 668 C CA . LEU A 1 83 ? -21.352 -2.973 31.835 1.00 92.56 83 LEU A CA 1
ATOM 669 C C . LEU A 1 83 ? -22.698 -2.355 32.232 1.00 92.56 83 LEU A C 1
ATOM 671 O O . LEU A 1 83 ? -23.030 -2.334 33.421 1.00 92.56 83 LEU A O 1
ATOM 675 N N . VAL A 1 84 ? -23.486 -1.899 31.255 1.00 90.31 84 VAL A N 1
ATOM 676 C CA . VAL A 1 84 ? -24.815 -1.324 31.491 1.00 90.31 84 VAL A CA 1
ATOM 677 C C . VAL A 1 84 ? -25.777 -2.369 32.050 1.00 90.31 84 VAL A C 1
ATOM 679 O O . VAL A 1 84 ? -26.429 -2.131 33.070 1.00 90.31 84 VAL A O 1
ATOM 682 N N . GLU A 1 85 ? -25.819 -3.558 31.448 1.00 91.94 85 GLU A N 1
ATOM 683 C CA . GLU A 1 85 ? -26.641 -4.675 31.919 1.00 91.94 85 GLU A CA 1
ATOM 684 C C . GLU A 1 85 ? -26.283 -5.097 33.349 1.00 91.94 85 GLU A C 1
ATOM 686 O O . GLU A 1 85 ? -27.173 -5.248 34.196 1.00 91.94 85 GLU A O 1
ATOM 691 N N . ASN A 1 86 ? -24.986 -5.228 33.644 1.00 92.62 86 ASN A N 1
ATOM 692 C CA . ASN A 1 86 ? -24.504 -5.598 34.971 1.00 92.62 86 ASN A CA 1
ATOM 693 C C . ASN A 1 86 ? -24.858 -4.543 36.021 1.00 92.62 86 ASN A C 1
ATOM 695 O O . ASN A 1 86 ? -25.329 -4.896 37.105 1.00 92.62 86 ASN A O 1
ATOM 699 N N . ARG A 1 87 ? -24.707 -3.248 35.714 1.00 88.31 87 ARG A N 1
ATOM 700 C CA . ARG A 1 87 ? -25.112 -2.181 36.642 1.00 88.31 87 ARG A CA 1
ATOM 701 C C . ARG A 1 87 ? -26.613 -2.222 36.914 1.00 88.31 87 ARG A C 1
ATOM 703 O O . ARG A 1 87 ? -27.023 -2.179 38.074 1.00 88.31 87 ARG A O 1
ATOM 710 N N . ASN A 1 88 ? -27.424 -2.367 35.867 1.00 88.00 88 ASN A N 1
ATOM 711 C CA . ASN A 1 88 ? -28.878 -2.467 35.990 1.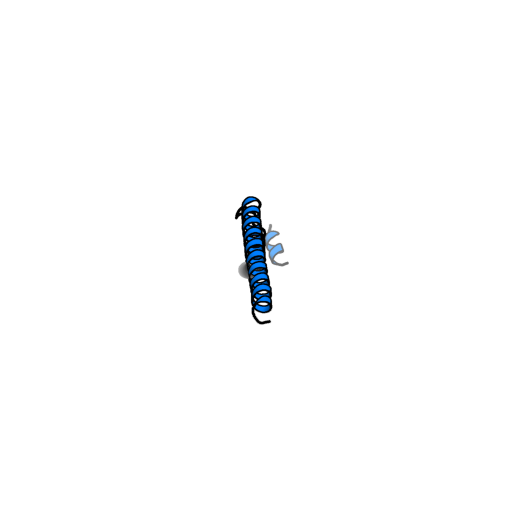00 88.00 88 ASN A CA 1
ATOM 712 C C . ASN A 1 88 ? -29.297 -3.690 36.823 1.00 88.00 88 ASN A C 1
ATOM 714 O O . ASN A 1 88 ? -30.304 -3.655 37.533 1.00 88.00 88 ASN A O 1
ATOM 718 N N . LEU A 1 89 ? -28.557 -4.799 36.745 1.00 92.19 89 LEU A N 1
ATOM 719 C CA . LEU A 1 89 ? -28.781 -5.968 37.596 1.00 92.19 89 LEU A CA 1
ATOM 720 C C . LEU A 1 89 ? -28.455 -5.670 39.066 1.00 92.19 89 LEU A C 1
ATOM 722 O O . LEU A 1 89 ? -29.291 -5.923 39.933 1.00 92.19 89 LEU A O 1
ATOM 726 N N . VAL A 1 90 ? -27.290 -5.081 39.345 1.00 89.94 90 VAL A N 1
ATOM 727 C CA . VAL A 1 90 ? -26.869 -4.723 40.711 1.00 89.94 90 VAL A CA 1
ATOM 728 C C . VAL A 1 90 ? -27.845 -3.736 41.358 1.00 89.94 90 VAL A C 1
ATOM 730 O O . VAL A 1 90 ? -28.252 -3.947 42.499 1.00 89.94 90 VAL A O 1
ATOM 733 N N . GLN A 1 91 ? -28.303 -2.716 40.627 1.00 87.12 91 GLN A N 1
ATOM 734 C CA . GLN A 1 91 ? -29.299 -1.754 41.121 1.00 87.12 91 GLN A CA 1
ATOM 735 C C . GLN A 1 91 ? -30.635 -2.419 41.482 1.00 87.12 91 GLN A C 1
ATOM 737 O O . GLN A 1 91 ? -31.236 -2.105 42.515 1.00 87.12 91 GLN A O 1
ATOM 742 N N . ARG A 1 92 ? -31.094 -3.376 40.663 1.00 89.12 92 ARG A N 1
ATOM 743 C CA . ARG A 1 92 ? -32.295 -4.172 40.964 1.00 89.12 92 ARG A CA 1
ATOM 744 C C . ARG A 1 92 ? -32.108 -5.012 42.228 1.00 89.12 92 ARG A C 1
ATOM 746 O O . ARG A 1 92 ? -33.008 -5.054 43.065 1.00 89.12 92 ARG A O 1
ATOM 753 N N . MET A 1 93 ? -30.941 -5.631 42.399 1.00 90.94 93 MET A N 1
ATOM 754 C CA . MET A 1 93 ? -30.621 -6.409 43.601 1.00 90.94 93 MET A CA 1
ATOM 755 C C . MET A 1 93 ? -30.580 -5.528 44.857 1.00 90.94 93 MET A C 1
ATOM 757 O O . MET A 1 93 ? -31.205 -5.874 45.855 1.00 90.94 93 MET A O 1
ATOM 761 N N . GLN A 1 94 ? -29.927 -4.366 44.808 1.00 88.88 94 GLN A N 1
ATOM 762 C CA . GLN A 1 94 ? -29.883 -3.418 45.931 1.00 88.88 94 GLN A CA 1
ATOM 763 C C . GLN A 1 94 ? -31.284 -2.958 46.346 1.00 88.88 94 GLN A C 1
ATOM 765 O O . GLN A 1 94 ? -31.625 -3.006 47.529 1.00 88.88 94 GLN A O 1
ATOM 770 N N . SER A 1 95 ? -32.120 -2.616 45.360 1.00 86.88 95 SER A N 1
ATOM 771 C CA . SER A 1 95 ? -33.518 -2.230 45.578 1.00 86.88 95 SER A CA 1
ATOM 772 C C . SER A 1 95 ? -34.321 -3.345 46.259 1.00 86.88 95 SER A C 1
ATOM 774 O O . SER A 1 95 ? -35.116 -3.074 47.154 1.00 8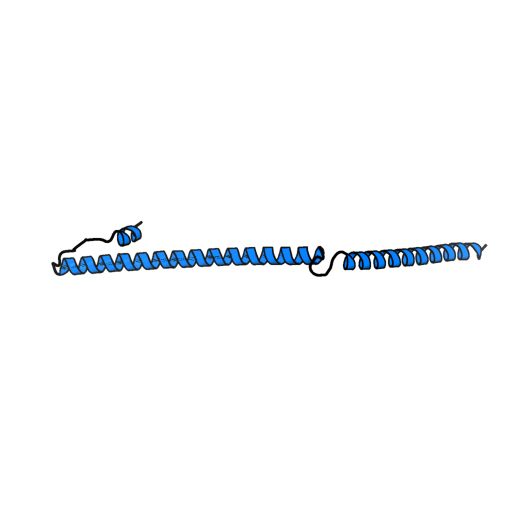6.88 95 SER A O 1
ATOM 776 N N . SER A 1 96 ? -34.081 -4.610 45.891 1.00 88.88 96 SER A N 1
ATOM 777 C CA . SER A 1 96 ? -34.767 -5.766 46.492 1.00 88.88 96 SER A CA 1
ATOM 778 C C . SER A 1 96 ? -34.387 -6.039 47.954 1.00 88.88 96 SER A C 1
ATOM 780 O O . SER A 1 96 ? -35.178 -6.626 48.687 1.00 88.88 96 SER A O 1
ATOM 782 N N . VAL A 1 97 ? -33.205 -5.591 48.392 1.00 91.06 97 VAL A N 1
ATOM 783 C CA . VAL A 1 97 ? -32.694 -5.767 49.767 1.00 91.06 97 VAL A CA 1
ATOM 784 C C . VAL A 1 97 ? -32.881 -4.486 50.605 1.00 91.06 97 VAL A C 1
ATOM 786 O O . VAL A 1 97 ? -32.509 -4.441 51.774 1.00 91.06 97 VAL A O 1
ATOM 789 N N . GLY A 1 98 ? -33.493 -3.438 50.037 1.00 83.38 98 GLY A N 1
ATOM 790 C CA . GLY A 1 98 ? -33.744 -2.167 50.725 1.00 83.38 98 GLY A CA 1
ATOM 791 C C . GLY A 1 98 ? -32.487 -1.322 50.955 1.00 83.38 98 GLY A C 1
ATOM 792 O O . GLY A 1 98 ? -32.483 -0.460 51.833 1.00 83.38 98 GLY A O 1
ATOM 793 N N . ILE A 1 99 ? -31.418 -1.566 50.189 1.00 82.69 99 ILE A N 1
ATOM 794 C CA . ILE A 1 99 ? -30.169 -0.801 50.271 1.00 82.69 99 ILE A CA 1
ATOM 795 C C . ILE A 1 99 ? -30.322 0.463 49.407 1.00 82.69 99 ILE A C 1
ATOM 797 O O . ILE A 1 99 ? -30.579 0.334 48.207 1.00 82.69 99 ILE A O 1
ATOM 801 N N . PRO A 1 100 ? -30.162 1.678 49.967 1.00 72.25 100 PRO A N 1
ATOM 802 C CA . PRO A 1 100 ? -30.232 2.914 49.194 1.00 72.25 100 PRO A CA 1
ATOM 803 C C . PRO A 1 100 ? -29.116 2.978 48.146 1.00 72.25 100 PRO A C 1
ATOM 805 O O . PRO A 1 100 ? -27.954 2.709 48.452 1.00 72.25 100 PRO A O 1
ATOM 808 N N . PHE A 1 101 ? -29.455 3.373 46.918 1.00 69.44 101 PHE A N 1
ATOM 809 C CA . PHE A 1 101 ? -28.469 3.628 45.868 1.00 69.44 101 PHE A CA 1
ATOM 810 C C . PHE A 1 101 ? -27.788 4.981 46.120 1.00 69.44 101 PHE A C 1
ATOM 812 O O . PHE A 1 101 ? -28.400 6.033 45.936 1.00 69.44 101 PHE A O 1
ATOM 819 N N . THR A 1 102 ? -26.527 4.969 46.550 1.00 65.56 102 THR A N 1
ATOM 820 C CA . THR A 1 102 ? -25.695 6.173 46.679 1.00 65.56 102 THR A CA 1
ATOM 821 C C . THR A 1 102 ? -25.143 6.530 45.300 1.00 65.56 102 THR A C 1
ATOM 823 O O . THR A 1 102 ? -24.074 6.074 44.909 1.00 65.56 102 THR A O 1
ATOM 826 N N . GLY A 1 103 ? -25.927 7.269 44.516 1.00 61.78 103 GLY A N 1
ATOM 827 C CA . GLY A 1 103 ? -25.591 7.682 43.150 1.00 61.78 103 GLY A CA 1
ATOM 828 C C . GLY A 1 103 ? -24.594 8.838 43.055 1.00 61.78 103 GLY A C 1
ATOM 829 O O . GLY A 1 103 ? -24.773 9.691 42.193 1.00 61.78 103 GLY A O 1
ATOM 830 N N . GLU A 1 104 ? -23.600 8.907 43.938 1.00 56.44 104 GLU A N 1
ATOM 831 C CA . GLU A 1 104 ? -22.535 9.906 43.816 1.00 56.44 104 GLU A CA 1
ATOM 832 C C . GLU A 1 104 ? -21.499 9.417 42.791 1.00 56.44 104 GLU A C 1
ATOM 834 O O . GLU A 1 104 ? -20.921 8.343 42.941 1.00 56.44 104 GLU A O 1
ATOM 839 N N . ASP A 1 105 ? -21.326 10.221 41.740 1.00 59.44 105 ASP A N 1
ATOM 840 C CA . ASP A 1 105 ? -20.293 10.167 40.699 1.00 59.44 105 ASP A CA 1
ATOM 841 C C . ASP A 1 105 ? -20.254 8.953 39.772 1.00 59.44 105 ASP A C 1
ATOM 843 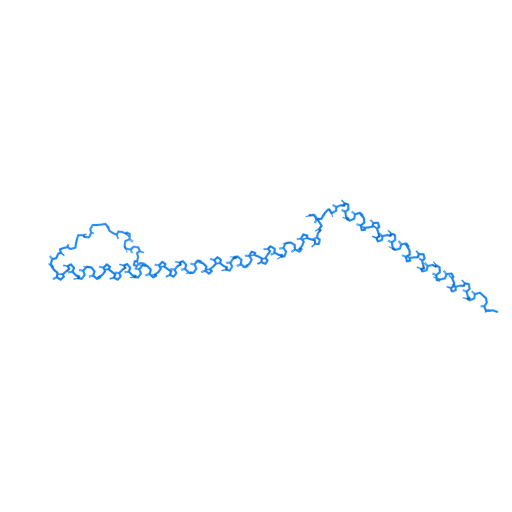O O . ASP A 1 105 ? -19.369 8.105 39.857 1.00 59.44 105 ASP A O 1
ATOM 847 N N . ASP A 1 106 ? -21.107 8.940 38.745 1.00 67.12 106 ASP A N 1
ATOM 848 C CA . ASP A 1 106 ? -20.754 8.139 37.572 1.00 67.12 106 ASP A CA 1
ATOM 849 C C . ASP A 1 106 ? -21.087 8.814 36.245 1.00 67.12 106 ASP A C 1
ATOM 851 O O . ASP A 1 106 ? -21.758 8.261 35.371 1.00 67.12 106 ASP A O 1
ATOM 855 N N . ASP A 1 107 ? -20.563 10.030 36.081 1.00 66.94 107 ASP A N 1
ATOM 856 C CA . ASP A 1 107 ? -20.470 10.698 34.780 1.00 66.94 107 ASP A CA 1
ATOM 857 C C . ASP A 1 107 ? -19.850 9.755 33.735 1.00 66.94 107 ASP A C 1
ATOM 859 O O . ASP A 1 107 ? -20.304 9.697 32.591 1.00 66.94 107 ASP A O 1
ATOM 863 N N . ALA A 1 108 ? -18.873 8.932 34.131 1.00 67.56 108 ALA A N 1
ATOM 864 C CA . ALA A 1 108 ? -18.278 7.914 33.269 1.00 67.56 108 ALA A CA 1
ATOM 865 C C . ALA A 1 108 ? -19.310 6.878 32.781 1.00 67.56 108 ALA A C 1
ATOM 867 O O . ALA A 1 108 ? -19.308 6.537 31.600 1.00 67.56 108 ALA A O 1
ATOM 868 N N . PHE A 1 109 ? -20.243 6.440 33.631 1.00 71.06 109 PHE A N 1
ATOM 869 C CA . PHE A 1 109 ? -21.318 5.533 33.229 1.00 71.06 109 PHE A CA 1
ATOM 870 C C . PHE A 1 109 ? -22.388 6.193 32.349 1.00 71.06 109 PHE A C 1
ATOM 872 O O . PHE A 1 109 ? -22.917 5.539 31.450 1.00 71.06 109 PHE A O 1
ATOM 879 N N . THR A 1 110 ? -22.695 7.483 32.540 1.00 69.62 110 THR A N 1
ATOM 880 C CA . THR A 1 110 ? -23.635 8.190 31.641 1.00 69.62 110 THR A CA 1
ATOM 881 C C . THR A 1 110 ? -23.152 8.212 30.189 1.00 69.62 110 THR A C 1
ATOM 883 O O . THR A 1 110 ? -23.968 8.126 29.274 1.00 69.62 110 THR A O 1
ATOM 886 N N . ASN A 1 111 ? -21.832 8.220 29.979 1.00 71.44 111 ASN A N 1
ATOM 887 C CA . ASN A 1 111 ? -21.215 8.156 28.654 1.00 71.44 111 ASN A CA 1
ATOM 888 C C . ASN A 1 111 ? -21.354 6.780 27.974 1.00 71.44 111 ASN A C 1
ATOM 890 O O . ASN A 1 111 ? -21.141 6.685 26.771 1.00 71.44 111 ASN A O 1
ATOM 894 N N . PHE A 1 112 ? -21.710 5.717 28.704 1.00 75.12 112 PHE A N 1
ATOM 895 C CA . PHE A 1 112 ? -21.970 4.393 28.117 1.00 75.12 112 PHE A CA 1
ATOM 896 C C . PHE A 1 112 ? -23.407 4.215 27.610 1.00 75.12 112 PHE A C 1
ATOM 898 O O . PHE A 1 112 ? -23.690 3.217 26.957 1.00 75.12 112 PHE A O 1
ATOM 905 N N . ASN A 1 113 ? -24.306 5.155 27.921 1.00 63.09 113 ASN A N 1
ATOM 906 C CA . ASN A 1 113 ? -25.709 5.139 27.494 1.00 63.09 113 ASN A CA 1
ATOM 907 C C . ASN A 1 113 ? -25.997 6.065 26.290 1.00 63.09 113 ASN A C 1
ATOM 909 O O . ASN A 1 113 ? -27.167 6.216 25.932 1.00 63.09 113 ASN A O 1
ATOM 913 N N . GLN A 1 114 ? -24.978 6.721 25.719 1.00 58.09 114 GLN A N 1
ATOM 914 C CA . GLN A 1 114 ? -25.083 7.533 24.493 1.00 58.09 114 GLN A CA 1
ATOM 915 C C . GLN A 1 114 ? -24.825 6.681 23.254 1.00 58.09 114 GLN A C 1
ATOM 917 O O . GLN A 1 114 ? -25.549 6.898 22.256 1.00 58.09 114 GLN A O 1
#

Radius of gyration: 40.1 Å; chains: 1; bounding box: 63×22×118 Å

pLDDT: mean 88.24, std 12.55, range [47.94, 98.69]

Foldseek 3Di:
DPPVVVVVVVVVVVVVVVVVVVVVVVVVVVVVVLCVVAPPVRNPVNVVVVVVVVVVVVVVVVVVVVVVVVVVVVVLLVVLVVVVVVVVVVVVVCVVVVHDDPPPDDPVNVVSVD